Protein AF-A0A804KVJ2-F1 (afdb_monomer_lite)

Foldseek 3Di:
DCPVVVVVVVVVVVVCVVVPPPPPPVPQQAAEDEDDDPPDPVVVVVVVVVVPDDVSNHDYDD

Organism: Musa acuminata subsp. malaccensis (NCBI:txid214687)

Secondary structure (DSSP, 8-state):
--HHHHHHHHHHHHHHHHTT--------PPEEEE------HHHHHHHHHHHHS-TTTEEEE-

Structure (mmCIF, N/CA/C/O backbone):
data_AF-A0A804KVJ2-F1
#
_entry.id   AF-A0A804KVJ2-F1
#
loop_
_atom_site.group_PDB
_atom_site.id
_atom_site.type_symbol
_atom_site.label_atom_id
_atom_site.label_alt_id
_atom_site.label_comp_id
_atom_site.label_asym_id
_atom_site.label_entity_id
_atom_site.label_seq_id
_atom_site.pdbx_PDB_ins_code
_atom_site.Cartn_x
_atom_site.Cartn_y
_atom_site.Cartn_z
_atom_site.occupancy
_atom_site.B_iso_or_equiv
_atom_site.auth_seq_id
_atom_site.auth_comp_id
_atom_site.auth_asym_id
_atom_site.auth_atom_id
_atom_site.pdbx_PDB_model_num
ATOM 1 N N . MET A 1 1 ? -9.179 8.085 57.825 1.00 48.84 1 MET A N 1
ATOM 2 C CA . MET A 1 1 ? -9.720 9.341 57.257 1.00 48.84 1 MET A CA 1
ATOM 3 C C . MET A 1 1 ? -9.552 9.350 55.723 1.00 48.84 1 MET A C 1
ATOM 5 O O . MET A 1 1 ? -8.842 10.181 55.190 1.00 48.84 1 MET A O 1
ATOM 9 N N . THR A 1 2 ? -10.132 8.390 54.984 1.00 58.03 2 THR A N 1
ATOM 10 C CA . THR A 1 2 ? -9.955 8.268 53.506 1.00 58.03 2 THR A CA 1
ATOM 11 C C . THR A 1 2 ? -11.264 7.973 52.754 1.00 58.03 2 THR A C 1
ATOM 13 O O . THR A 1 2 ? -11.274 7.813 51.534 1.00 58.03 2 THR A O 1
ATOM 16 N N . ARG A 1 3 ? -12.393 7.910 53.475 1.00 62.47 3 ARG A N 1
ATOM 17 C CA . ARG A 1 3 ? -13.709 7.501 52.953 1.00 62.47 3 ARG A CA 1
ATOM 18 C C . ARG A 1 3 ? -14.300 8.531 51.983 1.00 62.47 3 ARG A C 1
ATOM 20 O O . ARG A 1 3 ? -14.933 8.157 51.000 1.00 62.47 3 ARG A O 1
ATOM 27 N N . THR A 1 4 ? -14.028 9.813 52.217 1.00 75.50 4 THR A N 1
ATOM 28 C CA . THR A 1 4 ? -14.454 10.934 51.369 1.00 75.50 4 THR A CA 1
ATOM 29 C C . THR A 1 4 ? -13.691 10.978 50.048 1.00 75.50 4 THR A C 1
ATOM 31 O O . THR A 1 4 ? -14.322 11.048 49.002 1.00 75.50 4 THR A O 1
ATOM 34 N N . GLY A 1 5 ? -12.361 10.829 50.060 1.00 76.38 5 GLY A N 1
ATOM 35 C CA . GLY A 1 5 ? -11.552 10.869 48.830 1.00 76.38 5 GLY A CA 1
ATOM 36 C C . GLY A 1 5 ? -11.895 9.753 47.837 1.00 76.38 5 GLY A C 1
ATOM 37 O O . GLY A 1 5 ? -12.022 10.002 46.642 1.00 76.38 5 GLY A O 1
ATOM 38 N N . ARG A 1 6 ? -12.145 8.534 48.335 1.00 82.44 6 ARG A N 1
ATOM 39 C CA . ARG A 1 6 ? -12.585 7.405 47.493 1.00 82.44 6 ARG A CA 1
ATOM 40 C C . ARG A 1 6 ? -13.979 7.629 46.910 1.00 82.44 6 ARG A C 1
ATOM 42 O O . ARG A 1 6 ? -14.212 7.288 45.759 1.00 82.44 6 ARG A O 1
ATOM 49 N N . SER A 1 7 ? -14.884 8.220 47.689 1.00 84.75 7 SER A N 1
ATOM 50 C CA . SER A 1 7 ? -16.252 8.495 47.235 1.00 84.75 7 SER A CA 1
ATOM 51 C C . SER A 1 7 ? -16.277 9.564 46.143 1.00 84.75 7 SER A C 1
ATOM 53 O O . SER A 1 7 ? -16.989 9.402 45.161 1.00 84.75 7 SER A O 1
ATOM 55 N N . VAL A 1 8 ? -15.451 10.608 46.263 1.00 88.69 8 VAL A N 1
ATOM 56 C CA . VAL A 1 8 ? -15.324 11.657 45.237 1.00 88.69 8 VAL A CA 1
ATOM 57 C C . VAL A 1 8 ? -14.747 11.095 43.934 1.00 88.69 8 VAL A C 1
ATOM 59 O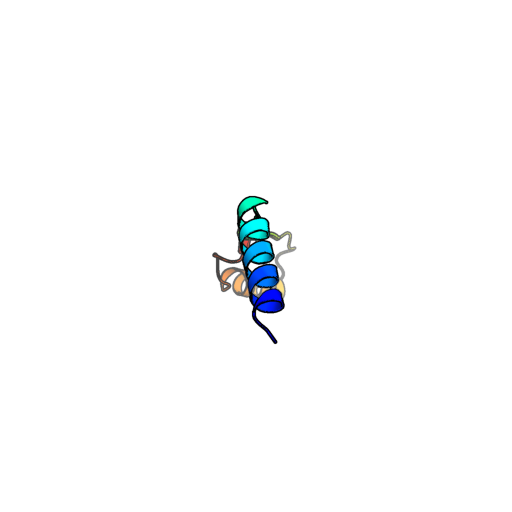 O . VAL A 1 8 ? -15.267 11.396 42.864 1.00 88.69 8 VAL A O 1
ATOM 62 N N . ALA A 1 9 ? -13.730 10.229 44.012 1.00 87.62 9 ALA A N 1
ATOM 63 C CA . ALA A 1 9 ? -13.154 9.585 42.830 1.00 87.62 9 ALA A CA 1
ATOM 64 C C . ALA A 1 9 ? -14.169 8.695 42.090 1.00 87.62 9 ALA A C 1
ATOM 66 O O . ALA A 1 9 ? -14.246 8.737 40.865 1.00 87.62 9 ALA A O 1
ATOM 67 N N . LEU A 1 10 ? -14.982 7.929 42.826 1.00 89.69 10 LEU A N 1
ATOM 68 C CA . LEU A 1 10 ? -16.036 7.101 42.232 1.00 89.69 10 LEU A CA 1
ATOM 69 C C . LEU A 1 10 ? -17.123 7.950 41.564 1.00 89.69 10 LEU A C 1
ATOM 71 O O . LEU A 1 10 ? -17.554 7.632 40.461 1.00 89.69 10 LEU A O 1
ATOM 75 N N . LEU A 1 11 ? -17.528 9.053 42.197 1.00 91.00 11 LEU A N 1
ATOM 76 C CA . LEU A 1 11 ? -18.536 9.964 41.650 1.00 91.00 11 LEU A CA 1
ATOM 77 C C . LEU A 1 11 ? -18.040 10.636 40.362 1.00 91.00 11 LEU A C 1
ATOM 79 O O . LEU A 1 11 ? -18.797 10.779 39.408 1.00 91.00 11 LEU A O 1
ATOM 83 N N . PHE A 1 12 ? -16.752 10.977 40.310 1.00 87.12 12 PHE A N 1
ATOM 84 C CA . PHE A 1 12 ? -16.110 11.527 39.120 1.00 87.12 12 PHE A CA 1
ATOM 85 C C . PHE A 1 12 ? -16.030 10.515 37.965 1.00 87.12 12 PHE A C 1
ATOM 87 O O . PHE A 1 12 ? -16.300 10.883 36.827 1.00 87.12 12 PHE A O 1
ATOM 94 N N . LEU A 1 13 ? -15.716 9.242 38.241 1.00 86.31 13 LEU A N 1
ATOM 95 C CA . LEU A 1 13 ? -15.706 8.179 37.223 1.00 86.31 13 LEU A CA 1
ATOM 96 C C . LEU A 1 13 ? -17.104 7.941 36.637 1.00 86.31 13 LEU A C 1
ATOM 98 O O . LEU A 1 13 ? -17.261 7.943 35.420 1.00 86.31 13 LEU A O 1
ATOM 102 N N . VAL A 1 14 ? -18.123 7.841 37.496 1.00 89.00 14 VAL A N 1
ATOM 103 C CA . VAL A 1 14 ? -19.525 7.696 37.064 1.00 89.00 14 VAL A CA 1
ATOM 104 C C . VAL A 1 14 ? -19.976 8.910 36.249 1.00 89.00 14 VAL A C 1
ATOM 106 O O . VAL A 1 14 ? -20.665 8.760 35.243 1.00 89.00 14 VAL A O 1
ATOM 109 N N . LEU A 1 15 ? -19.562 10.117 36.645 1.00 88.38 15 LEU A N 1
ATOM 110 C CA . LEU A 1 15 ? -19.854 11.339 35.901 1.00 88.38 15 LEU A CA 1
ATOM 111 C C . LEU A 1 15 ? -19.188 11.335 34.517 1.00 88.38 15 LEU A C 1
ATOM 113 O O . LEU A 1 15 ? -19.834 11.713 33.549 1.00 88.38 15 LEU A O 1
ATOM 117 N N . MET A 1 16 ? -17.936 10.885 34.399 1.00 83.69 16 MET A N 1
ATOM 118 C CA . MET A 1 16 ? -17.223 10.792 33.115 1.00 83.69 16 MET A CA 1
ATOM 119 C C . MET A 1 16 ? -17.845 9.768 32.158 1.00 83.69 16 MET A C 1
ATOM 121 O O . MET A 1 16 ? -17.890 10.000 30.947 1.00 83.69 16 MET A O 1
ATOM 125 N N . GLU A 1 17 ? -18.370 8.667 32.694 1.00 77.69 17 GLU A N 1
ATOM 126 C CA . GLU A 1 17 ? -19.148 7.690 31.926 1.00 77.69 17 GLU A CA 1
ATOM 127 C C . GLU A 1 17 ? -20.488 8.285 31.460 1.00 77.69 17 GLU A C 1
ATOM 129 O O . GLU A 1 17 ? -20.835 8.165 30.283 1.00 77.69 17 GLU A O 1
ATOM 134 N N . PHE A 1 18 ? -21.205 9.004 32.337 1.00 78.00 18 PHE A N 1
ATOM 135 C CA . PHE A 1 18 ? -22.473 9.677 32.009 1.00 78.00 18 PHE A CA 1
ATOM 136 C C . PHE A 1 18 ? -22.318 10.834 31.016 1.00 78.00 18 PHE A C 1
ATOM 138 O O . PHE A 1 18 ? -23.164 11.008 30.139 1.00 78.00 18 PHE A O 1
ATOM 145 N N . LEU A 1 19 ? -21.242 11.618 31.129 1.00 76.62 19 LEU A N 1
ATOM 146 C CA . LEU A 1 19 ? -20.908 12.691 30.185 1.00 76.62 19 LEU A CA 1
ATOM 147 C C . LEU A 1 19 ? -20.450 12.148 28.828 1.00 76.62 19 LEU A C 1
ATOM 149 O O . LEU A 1 19 ? -20.217 12.931 27.908 1.00 76.62 19 LEU A O 1
ATOM 153 N N . GLY A 1 20 ? -20.358 10.823 28.682 1.00 66.75 20 GLY A N 1
ATOM 154 C CA . GLY A 1 20 ? -20.069 10.185 27.416 1.00 66.75 20 GLY A CA 1
ATOM 155 C C . GLY A 1 20 ? -18.696 10.593 26.923 1.00 66.75 20 GLY A C 1
ATOM 156 O O . GLY A 1 20 ? -18.592 11.190 25.850 1.00 66.75 20 GLY A O 1
ATOM 157 N N . TRP A 1 21 ? -17.648 10.250 27.684 1.00 66.56 21 TRP A N 1
ATOM 158 C CA . TRP A 1 21 ? -16.279 10.212 27.168 1.00 66.56 21 TRP A CA 1
ATOM 159 C C . TRP A 1 21 ? -16.215 9.227 25.991 1.00 66.56 21 TRP A C 1
ATOM 161 O O . TRP A 1 21 ? -15.822 8.065 26.098 1.00 66.56 21 TRP A O 1
ATOM 171 N N . LYS A 1 22 ? -16.668 9.689 24.829 1.00 62.94 22 LYS A N 1
ATOM 172 C CA . LYS A 1 22 ? -16.492 9.025 23.555 1.00 62.94 22 LYS A CA 1
ATOM 173 C C . LYS A 1 22 ? -15.047 9.286 23.192 1.00 62.94 22 LYS A C 1
ATOM 175 O O . LYS A 1 22 ? -14.712 10.355 22.687 1.00 62.94 22 LYS A O 1
ATOM 180 N N . SER A 1 23 ? -14.182 8.315 23.474 1.00 64.12 23 SER A N 1
ATOM 181 C CA . SER A 1 23 ? -12.893 8.271 22.793 1.00 64.12 23 SER A CA 1
ATOM 182 C C . SER A 1 23 ? -13.212 8.361 21.306 1.00 64.12 23 SER A C 1
ATOM 184 O O . SER A 1 23 ? -13.960 7.523 20.796 1.00 64.12 23 SER A O 1
ATOM 186 N N . CYS A 1 24 ? -12.737 9.410 20.630 1.00 61.78 24 CYS A N 1
ATOM 187 C CA . CYS A 1 24 ? -12.782 9.450 19.178 1.00 61.78 24 CYS A CA 1
ATOM 188 C C . CYS A 1 24 ? -11.826 8.355 18.706 1.00 61.78 24 CYS A C 1
ATOM 190 O O . CYS A 1 24 ? -10.630 8.556 18.515 1.00 61.78 24 CYS A O 1
ATOM 192 N N . VAL A 1 25 ? -12.338 7.129 18.642 1.00 59.81 25 VAL A N 1
ATOM 193 C CA . VAL A 1 25 ? -11.674 6.065 17.917 1.00 59.81 25 VAL A CA 1
ATOM 194 C C . VAL A 1 25 ? -11.732 6.553 16.483 1.00 59.81 25 VAL A C 1
ATOM 196 O O . VAL A 1 25 ? -12.776 6.489 15.839 1.00 59.81 25 VAL A O 1
ATOM 199 N N . VAL A 1 26 ? -10.644 7.186 16.040 1.00 66.75 26 VAL A N 1
ATOM 200 C CA . VAL A 1 26 ? -10.422 7.440 14.625 1.00 66.75 26 VAL A CA 1
ATOM 201 C C . VAL A 1 26 ? -10.505 6.067 13.997 1.00 66.75 26 VAL A C 1
ATOM 203 O O . VAL A 1 26 ? -9.683 5.201 14.299 1.00 66.75 26 VAL A O 1
ATOM 206 N N . ASP A 1 27 ? -11.565 5.861 13.224 1.00 66.44 27 ASP A N 1
ATOM 207 C CA . ASP A 1 27 ? -11.778 4.620 12.510 1.00 66.44 27 ASP A CA 1
ATOM 208 C C . ASP A 1 27 ? -10.497 4.355 11.722 1.00 66.44 27 ASP A C 1
ATOM 210 O O . ASP A 1 27 ? -10.046 5.220 10.959 1.00 66.44 27 ASP A O 1
ATOM 214 N N . ALA A 1 28 ? -9.834 3.235 12.011 1.00 68.25 28 ALA A N 1
ATOM 215 C CA . ALA A 1 28 ? -8.524 2.909 11.463 1.00 68.25 28 ALA A CA 1
ATOM 216 C C . ALA A 1 28 ? -8.697 2.451 10.012 1.00 68.25 28 ALA A C 1
ATOM 218 O O . ALA A 1 28 ? -8.408 1.311 9.657 1.00 68.25 28 ALA A O 1
ATOM 219 N N . ASN A 1 29 ? -9.228 3.342 9.176 1.00 77.25 29 ASN A N 1
ATOM 220 C CA . ASN A 1 29 ? -9.393 3.093 7.765 1.00 77.25 29 ASN A CA 1
ATOM 221 C C . ASN A 1 29 ? -8.010 3.005 7.116 1.00 77.25 29 ASN A C 1
ATOM 223 O O . ASN A 1 29 ? -7.133 3.826 7.422 1.00 77.25 29 ASN A O 1
ATOM 227 N N . PRO A 1 30 ? -7.806 2.039 6.205 1.00 82.12 30 PRO A N 1
ATOM 228 C CA . PRO A 1 30 ? -6.570 1.943 5.453 1.00 82.12 30 PRO A CA 1
ATOM 229 C C . PRO A 1 30 ? -6.264 3.281 4.775 1.00 82.12 30 PRO A C 1
ATOM 231 O O . PRO A 1 30 ? -7.121 3.858 4.097 1.00 82.12 30 PRO A O 1
ATOM 234 N N . ARG A 1 31 ? -5.042 3.795 4.944 1.00 84.62 31 ARG A N 1
ATOM 235 C CA . ARG A 1 31 ? -4.622 5.021 4.250 1.00 84.62 31 ARG A CA 1
ATOM 236 C C . ARG A 1 31 ? -4.609 4.757 2.749 1.00 84.62 31 ARG A C 1
ATOM 238 O O . ARG A 1 31 ? -4.040 3.766 2.311 1.00 84.62 31 ARG A O 1
ATOM 245 N N . ARG A 1 32 ? -5.215 5.628 1.948 1.00 88.00 32 ARG A N 1
ATOM 246 C CA . ARG A 1 32 ? -5.162 5.498 0.490 1.00 88.00 32 ARG A CA 1
ATOM 247 C C . ARG A 1 32 ? -3.907 6.182 -0.040 1.00 88.00 32 ARG A C 1
ATOM 249 O O . ARG A 1 32 ? -3.695 7.356 0.252 1.00 88.00 32 ARG A O 1
ATOM 256 N N . ILE A 1 33 ? -3.107 5.458 -0.813 1.00 88.25 33 ILE A N 1
ATOM 257 C CA . ILE A 1 33 ? -1.893 5.978 -1.454 1.00 88.25 33 ILE A CA 1
ATOM 258 C C . ILE A 1 33 ? -2.115 5.914 -2.963 1.00 88.25 33 ILE A C 1
ATOM 260 O O . ILE A 1 33 ? -2.396 4.834 -3.475 1.00 88.25 33 ILE A O 1
ATOM 264 N N . LEU A 1 34 ? -2.025 7.0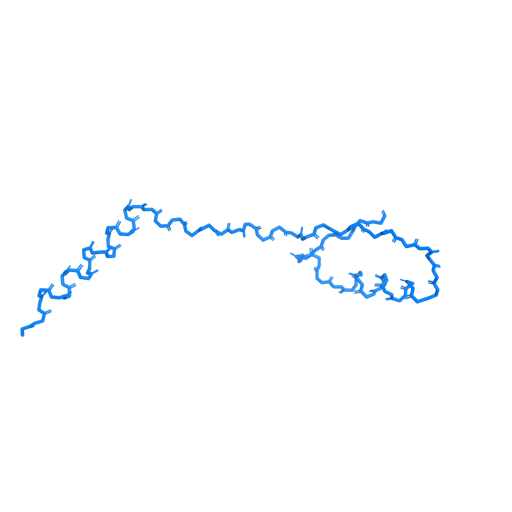55 -3.649 1.00 91.75 34 LEU A N 1
ATOM 265 C CA . LEU A 1 34 ? -1.956 7.116 -5.109 1.00 91.75 34 LEU A CA 1
ATOM 266 C C . LEU A 1 34 ? -0.482 7.209 -5.490 1.00 91.75 34 LEU A C 1
ATOM 268 O O . LEU A 1 34 ? 0.197 8.134 -5.041 1.00 91.75 34 LEU A O 1
ATOM 272 N N . LEU A 1 35 ? 0.002 6.229 -6.245 1.00 91.56 35 LEU A N 1
ATOM 273 C CA . LEU A 1 35 ? 1.388 6.181 -6.685 1.00 91.56 35 LEU A CA 1
ATOM 274 C C . LEU A 1 35 ? 1.474 6.661 -8.135 1.00 91.56 35 LEU A C 1
ATOM 276 O O . LEU A 1 35 ? 0.993 5.977 -9.030 1.00 91.56 35 LEU A O 1
ATOM 280 N N . ASP A 1 36 ? 2.087 7.823 -8.336 1.00 91.62 36 ASP A N 1
ATOM 281 C CA . ASP A 1 36 ? 2.432 8.371 -9.648 1.00 91.62 36 ASP A CA 1
ATOM 282 C C . ASP A 1 36 ? 3.955 8.286 -9.792 1.00 91.62 36 ASP A C 1
ATOM 284 O O . ASP A 1 36 ? 4.687 8.919 -9.030 1.00 91.62 36 ASP A O 1
ATOM 288 N N . THR A 1 37 ? 4.421 7.408 -10.675 1.00 90.56 37 THR A N 1
ATOM 289 C CA . THR A 1 37 ? 5.835 7.054 -10.865 1.00 90.56 37 THR A CA 1
ATOM 290 C C . THR A 1 37 ? 6.137 6.988 -12.359 1.00 90.56 37 THR A C 1
ATOM 292 O O . THR A 1 37 ? 5.274 6.603 -13.151 1.00 90.56 37 THR A O 1
ATOM 295 N N . ASP A 1 38 ? 7.356 7.361 -12.746 1.00 92.12 38 ASP A N 1
ATOM 296 C CA . ASP A 1 38 ? 7.898 7.273 -14.105 1.00 92.12 38 ASP A CA 1
ATOM 297 C C . ASP A 1 38 ? 8.316 5.849 -14.521 1.00 92.12 38 ASP A C 1
ATOM 299 O O . ASP A 1 38 ? 8.607 5.623 -15.697 1.00 92.12 38 ASP A O 1
ATOM 303 N N . VAL A 1 39 ? 8.183 4.866 -13.617 1.00 88.19 39 VAL A N 1
ATOM 304 C CA . VAL A 1 39 ? 8.371 3.425 -13.872 1.00 88.19 39 VAL A CA 1
ATOM 305 C C . VAL A 1 39 ? 9.826 3.086 -14.215 1.00 88.19 39 VAL A C 1
ATOM 307 O O . VAL A 1 39 ? 10.105 2.231 -15.065 1.00 88.19 39 VAL A O 1
ATOM 310 N N . ASP A 1 40 ? 10.768 3.718 -13.520 1.00 93.50 40 ASP A N 1
ATOM 311 C CA . ASP A 1 40 ? 12.175 3.349 -13.604 1.00 93.50 40 ASP A CA 1
ATOM 312 C C . ASP A 1 40 ? 12.466 2.067 -12.792 1.00 93.50 40 ASP A C 1
ATOM 314 O O . ASP A 1 40 ? 11.613 1.462 -12.129 1.00 93.50 40 ASP A O 1
ATOM 318 N N . THR A 1 41 ? 13.690 1.544 -12.911 1.00 89.19 41 THR A N 1
ATOM 319 C CA . THR A 1 41 ? 14.036 0.219 -12.355 1.00 89.19 41 THR A CA 1
ATOM 320 C C . THR A 1 41 ? 13.940 0.178 -10.826 1.00 89.19 41 THR A C 1
ATOM 322 O O . THR A 1 41 ? 13.607 -0.857 -10.243 1.00 89.19 41 THR A O 1
ATOM 325 N N . ASP A 1 42 ? 14.234 1.286 -10.162 1.00 89.69 42 ASP A N 1
ATOM 326 C CA . ASP A 1 42 ? 14.117 1.455 -8.717 1.00 89.69 42 ASP A CA 1
ATOM 327 C C . ASP A 1 42 ? 12.657 1.563 -8.250 1.00 89.69 42 ASP A C 1
ATOM 329 O O . ASP A 1 42 ? 12.308 0.980 -7.213 1.00 89.69 42 ASP A O 1
ATOM 333 N N . ASP A 1 43 ? 11.777 2.171 -9.045 1.00 93.19 43 ASP A N 1
ATOM 334 C CA . ASP A 1 43 ? 10.340 2.235 -8.758 1.00 93.19 43 ASP A CA 1
ATOM 335 C C . ASP A 1 43 ? 9.672 0.867 -8.755 1.00 93.19 43 ASP A C 1
ATOM 337 O O . ASP A 1 43 ? 8.766 0.608 -7.958 1.00 93.19 43 ASP A O 1
ATOM 341 N N . PHE A 1 44 ? 10.138 -0.055 -9.599 1.00 91.94 44 PHE A N 1
ATOM 342 C CA . PHE A 1 44 ? 9.612 -1.418 -9.607 1.00 91.94 44 PHE A CA 1
ATOM 343 C C . PHE A 1 44 ? 9.818 -2.104 -8.247 1.00 91.94 44 PHE A C 1
ATOM 345 O O . PHE A 1 44 ? 8.907 -2.743 -7.711 1.00 91.94 44 PHE A O 1
ATOM 352 N N . PHE A 1 45 ? 10.992 -1.924 -7.633 1.00 92.81 45 PHE A N 1
ATOM 353 C CA . PHE A 1 45 ? 11.256 -2.443 -6.290 1.00 92.81 45 PHE A CA 1
ATOM 354 C C . PHE A 1 45 ? 10.473 -1.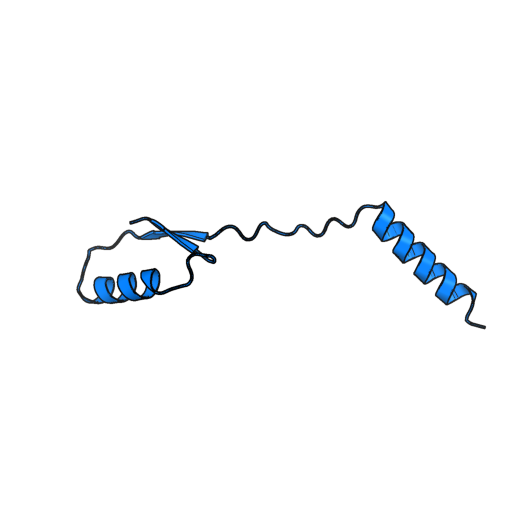684 -5.212 1.00 92.81 45 PHE A C 1
ATOM 356 O O . PHE A 1 45 ? 9.991 -2.313 -4.262 1.00 92.81 45 PHE A O 1
ATOM 363 N N . ALA A 1 46 ? 10.288 -0.371 -5.367 1.00 91.62 46 ALA A N 1
ATOM 364 C CA . ALA A 1 46 ? 9.452 0.428 -4.475 1.00 91.62 46 ALA A CA 1
ATOM 365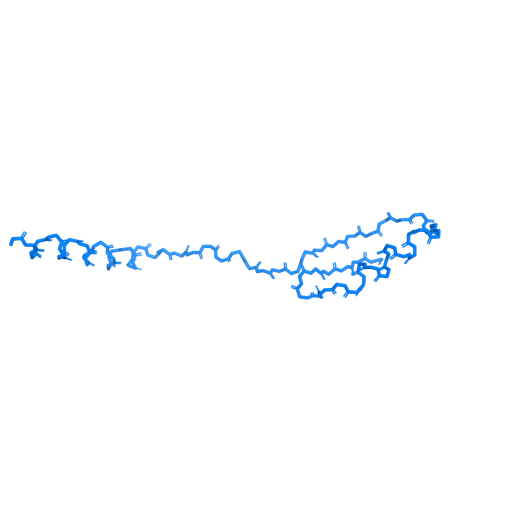 C C . ALA A 1 46 ? 7.978 -0.021 -4.517 1.00 91.62 46 ALA A C 1
ATOM 367 O O . ALA A 1 46 ? 7.352 -0.195 -3.467 1.00 91.62 46 ALA A O 1
ATOM 368 N N . LEU A 1 47 ? 7.437 -0.316 -5.701 1.00 92.19 47 LEU A N 1
ATOM 369 C CA . LEU A 1 47 ? 6.084 -0.837 -5.880 1.00 92.19 47 LEU A CA 1
ATOM 370 C C . LEU A 1 47 ? 5.926 -2.215 -5.228 1.00 92.19 47 LEU A C 1
ATOM 372 O O . LEU A 1 47 ? 4.971 -2.434 -4.482 1.00 92.19 47 LEU A O 1
ATOM 376 N N . LEU A 1 48 ? 6.876 -3.133 -5.431 1.00 92.50 48 LEU A N 1
ATOM 377 C CA . LEU A 1 48 ? 6.868 -4.437 -4.756 1.00 92.50 48 LEU A CA 1
ATOM 378 C C . LEU A 1 48 ? 6.937 -4.294 -3.231 1.00 92.50 48 LEU A C 1
ATOM 380 O O . LEU A 1 48 ? 6.250 -5.022 -2.508 1.00 92.50 48 LEU A O 1
ATOM 384 N N . TYR A 1 49 ? 7.723 -3.339 -2.731 1.00 92.25 49 TYR A N 1
ATOM 385 C CA . TYR A 1 49 ? 7.784 -3.031 -1.307 1.00 92.25 49 TYR A CA 1
ATOM 386 C C . TYR A 1 49 ? 6.437 -2.526 -0.775 1.00 92.25 49 TYR A C 1
ATOM 388 O O . TYR A 1 49 ? 5.989 -3.005 0.267 1.00 92.25 49 TYR A O 1
ATOM 396 N N . LEU A 1 50 ? 5.765 -1.621 -1.493 1.00 91.44 50 LEU A N 1
ATOM 397 C CA . LEU A 1 50 ? 4.439 -1.106 -1.134 1.00 91.44 50 LEU A CA 1
ATOM 398 C C . LEU A 1 50 ? 3.358 -2.195 -1.194 1.00 91.44 50 LEU A C 1
ATOM 400 O O . LEU A 1 50 ? 2.505 -2.269 -0.309 1.00 91.44 50 LEU A O 1
ATOM 404 N N . LEU A 1 51 ? 3.406 -3.076 -2.196 1.00 90.56 51 LEU A N 1
ATOM 405 C CA . LEU A 1 51 ? 2.477 -4.202 -2.341 1.00 90.56 51 LEU A CA 1
ATOM 406 C C . LEU A 1 51 ? 2.666 -5.278 -1.265 1.00 90.56 51 LEU A C 1
ATOM 408 O O . LEU A 1 51 ? 1.702 -5.958 -0.914 1.00 90.56 51 LEU A O 1
ATOM 412 N N . LYS A 1 52 ? 3.881 -5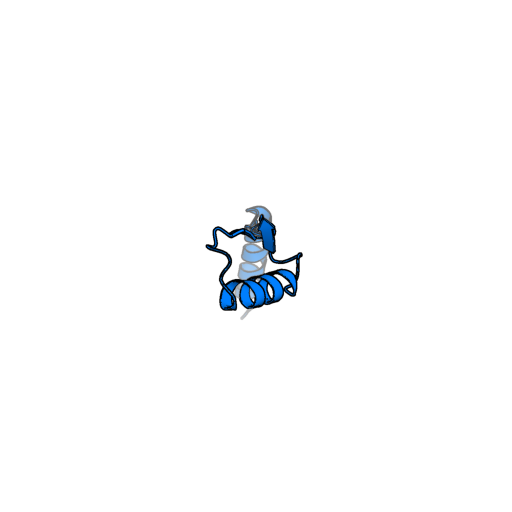.423 -0.729 1.00 92.62 52 LYS A N 1
ATOM 413 C CA . LYS A 1 52 ? 4.208 -6.388 0.330 1.00 92.62 52 LYS A CA 1
ATOM 414 C C . LYS A 1 52 ? 3.620 -6.017 1.698 1.00 92.62 52 LYS A C 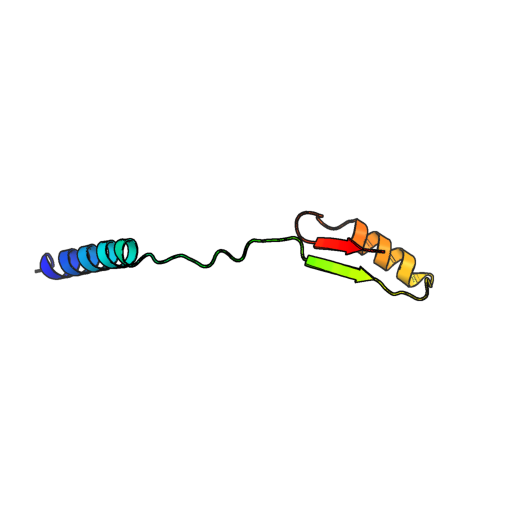1
ATOM 416 O O . LYS A 1 52 ? 3.486 -6.889 2.556 1.00 92.62 52 LYS A O 1
ATOM 421 N N . GLN A 1 53 ? 3.310 -4.747 1.938 1.00 89.88 53 GLN A N 1
ATOM 422 C CA . GLN A 1 53 ? 2.837 -4.292 3.245 1.00 89.88 53 GLN A CA 1
ATOM 423 C C . GLN A 1 53 ? 1.408 -4.749 3.562 1.00 89.88 53 GLN A C 1
ATOM 425 O O . GLN A 1 53 ? 0.637 -5.176 2.703 1.00 89.88 53 GLN A O 1
ATOM 430 N N . ASN A 1 54 ? 1.031 -4.612 4.833 1.00 88.38 54 ASN A N 1
ATOM 431 C CA . ASN A 1 54 ? -0.285 -5.009 5.306 1.00 88.38 54 ASN A CA 1
ATOM 432 C C . ASN A 1 54 ? -1.408 -4.126 4.718 1.00 88.38 54 ASN A C 1
ATOM 434 O O . ASN A 1 54 ? -1.516 -2.938 5.029 1.00 88.38 54 ASN A O 1
ATOM 438 N N . ARG A 1 55 ? -2.310 -4.750 3.947 1.00 83.69 55 ARG A N 1
ATOM 439 C CA . ARG A 1 55 ? -3.494 -4.114 3.343 1.00 83.69 55 ARG A CA 1
ATOM 440 C C . ARG A 1 55 ? -4.514 -3.588 4.357 1.00 83.69 55 ARG A C 1
ATOM 442 O O . ARG A 1 55 ? -5.335 -2.749 4.007 1.00 83.69 55 ARG A O 1
ATOM 449 N N . SER A 1 56 ? -4.461 -4.041 5.611 1.00 85.12 56 SER A N 1
ATOM 450 C CA . SER A 1 56 ? -5.292 -3.484 6.683 1.00 85.12 56 SER A CA 1
ATOM 451 C C . SER A 1 56 ? -4.831 -2.090 7.123 1.00 85.12 56 SER A C 1
ATOM 453 O O . SER A 1 56 ? -5.576 -1.401 7.808 1.00 85.12 56 SER A O 1
ATOM 455 N N . GLN A 1 57 ? -3.603 -1.683 6.777 1.00 82.50 57 GLN A N 1
ATOM 456 C CA . GLN A 1 57 ? -3.046 -0.378 7.146 1.00 82.50 57 GLN A CA 1
ATOM 457 C C . GLN A 1 57 ? -3.113 0.633 6.001 1.00 82.50 57 GLN A C 1
ATOM 459 O O . GLN A 1 57 ? -3.266 1.830 6.256 1.00 82.50 57 GLN A O 1
ATOM 464 N N . PHE A 1 58 ? -3.011 0.177 4.749 1.00 85.69 58 PHE A N 1
ATOM 465 C CA . PHE A 1 58 ? -3.155 1.047 3.588 1.00 85.69 58 PHE A CA 1
ATOM 466 C C . PHE A 1 58 ? -3.621 0.321 2.319 1.00 85.69 58 PHE A C 1
ATOM 468 O O . PHE A 1 58 ? -3.358 -0.863 2.110 1.00 85.69 58 PHE A O 1
ATOM 475 N N . ASP A 1 59 ? -4.307 1.079 1.467 1.00 87.00 59 ASP A N 1
ATOM 476 C CA . ASP A 1 59 ? -4.845 0.685 0.165 1.00 87.00 59 ASP A CA 1
ATOM 477 C C . ASP A 1 59 ? -4.079 1.444 -0.927 1.00 87.00 59 ASP A C 1
ATOM 479 O O . ASP A 1 59 ? -4.191 2.667 -1.053 1.00 87.00 59 ASP A O 1
ATOM 483 N N . LEU A 1 60 ? -3.259 0.718 -1.688 1.00 89.31 60 LEU A N 1
ATOM 484 C CA . LEU A 1 60 ? -2.486 1.276 -2.795 1.00 89.31 60 LEU A CA 1
ATOM 485 C C . LEU A 1 60 ? -3.364 1.342 -4.050 1.00 89.31 60 LEU A C 1
ATOM 487 O O . LEU A 1 60 ? -3.896 0.318 -4.487 1.00 89.31 60 LEU A O 1
ATOM 491 N N . LYS A 1 61 ? -3.480 2.532 -4.637 1.00 87.31 61 LYS A N 1
ATOM 492 C CA . LYS A 1 61 ? -4.051 2.764 -5.964 1.00 87.31 61 LYS A CA 1
ATOM 493 C C . LYS A 1 61 ? -2.916 3.038 -6.939 1.00 87.31 61 LYS A C 1
ATOM 495 O O . LYS A 1 61 ? -2.040 3.852 -6.650 1.00 87.31 61 LYS A O 1
ATOM 500 N N . VAL A 1 62 ? -2.963 2.309 -8.044 1.00 77.81 62 VAL A N 1
ATOM 501 C CA . VAL A 1 62 ? -2.046 2.384 -9.179 1.00 77.81 62 VAL A CA 1
ATOM 502 C C . VAL A 1 62 ? -2.863 2.844 -10.373 1.00 77.81 62 VAL A C 1
ATOM 504 O O . VAL A 1 62 ? -4.035 2.397 -10.447 1.00 77.81 62 VAL A O 1
#

Radius of gyration: 24.39 Å; chains: 1; bounding box: 37×19×71 Å

Sequence (62 aa):
MTRTGRSVALLFLVLMEFLGWKSCVVDANPRRILLDTDVDTDDFFALLYLLKQNRSQFDLKV

InterPro domains:
  IPR036452 Ribonucleoside hydrolase-like [G3DSA:3.90.245.10] (21-62)
  IPR036452 Ribonucleoside hydrolase-like [SSF53590] (30-54)

pLDDT: mean 82.45, std 10.91, range [48.84, 93.5]